Protein AF-0000000087188895 (afdb_homodimer)

Foldseek 3Di:
DPPPDDDDDDDDDDDPVVVVVLVVVCVVVVHDSVVVVVVVVVVVVVVVVVVVVVVVVVPPPPD/DPPPDDDDDDDDDDDPVVVVVLVVVCVVVVHDSVVVVVVVVVVVVVVVVVVVVVVVVVVPDVD

Structure (mmCIF, N/CA/C/O backbone):
data_AF-0000000087188895-model_v1
#
loop_
_entity.id
_entity.type
_entity.pdbx_description
1 polymer 'Ribbon-helix-helix protein, CopG family'
#
loop_
_atom_site.group_PDB
_atom_site.id
_atom_site.type_symbol
_atom_site.label_atom_id
_atom_site.label_alt_id
_atom_site.label_comp_id
_atom_site.label_asym_id
_atom_site.label_entity_id
_atom_site.label_seq_id
_atom_site.pdbx_PDB_ins_code
_atom_site.Cartn_x
_atom_site.Cartn_y
_atom_site.Cartn_z
_atom_site.occupancy
_atom_site.B_iso_or_equiv
_atom_site.auth_seq_id
_atom_site.auth_comp_id
_atom_site.auth_asym_id
_atom_site.auth_atom_id
_atom_site.pdbx_PDB_model_num
ATOM 1 N N . MET A 1 1 ? 2.986 -1.979 25.766 1 39.53 1 MET A N 1
ATOM 2 C CA . MET A 1 1 ? 4.086 -1.672 24.844 1 39.53 1 MET A CA 1
ATOM 3 C C . MET A 1 1 ? 3.639 -1.807 23.391 1 39.53 1 MET A C 1
ATOM 5 O O . MET A 1 1 ? 2.695 -2.543 23.094 1 39.53 1 MET A O 1
ATOM 9 N N . PRO A 1 2 ? 3.66 -0.899 22.453 1 48.5 2 PRO A N 1
ATOM 10 C CA . PRO A 1 2 ? 3.145 -1.105 21.109 1 48.5 2 PRO A CA 1
ATOM 11 C C . PRO A 1 2 ? 3.441 -2.504 20.562 1 48.5 2 PRO A C 1
ATOM 13 O O . PRO A 1 2 ? 4.383 -3.158 21.031 1 48.5 2 PRO A O 1
ATOM 16 N N . ALA A 1 3 ? 2.641 -3.352 20.219 1 51.59 3 ALA A N 1
ATOM 17 C CA . ALA A 1 3 ? 2.732 -4.762 19.844 1 51.59 3 ALA A CA 1
ATOM 18 C C . ALA A 1 3 ? 4.023 -5.047 19.078 1 51.59 3 ALA A C 1
ATOM 20 O O . ALA A 1 3 ? 4.496 -4.207 18.312 1 51.59 3 ALA A O 1
ATOM 21 N N . ASP A 1 4 ? 5.047 -5.723 19.766 1 63.59 4 ASP A N 1
ATOM 22 C CA . ASP A 1 4 ? 6.332 -6.316 19.422 1 63.59 4 ASP A CA 1
ATOM 23 C C . ASP A 1 4 ? 6.32 -6.863 17.984 1 63.59 4 ASP A C 1
ATOM 25 O O . ASP A 1 4 ? 6.758 -7.988 17.75 1 63.59 4 ASP A O 1
ATOM 29 N N . ARG A 1 5 ? 5.582 -6.172 17.188 1 79.44 5 ARG A N 1
ATOM 30 C CA . ARG A 1 5 ? 5.555 -6.781 15.859 1 79.44 5 ARG A CA 1
ATOM 31 C C . ARG A 1 5 ? 6.906 -6.633 15.164 1 79.44 5 ARG A C 1
ATOM 33 O O . ARG A 1 5 ? 7.516 -5.562 15.203 1 79.44 5 ARG A O 1
ATOM 40 N N . GLN A 1 6 ? 7.379 -7.707 14.703 1 94.56 6 GLN A N 1
ATOM 41 C CA . GLN A 1 6 ? 8.602 -7.738 13.898 1 94.56 6 GLN A CA 1
ATOM 42 C C . GLN A 1 6 ? 8.406 -7.027 12.57 1 94.56 6 GLN A C 1
ATOM 44 O O . GLN A 1 6 ? 7.473 -7.34 11.82 1 94.56 6 GLN A O 1
ATOM 49 N N . VAL A 1 7 ? 9.148 -5.914 12.461 1 97.06 7 VAL A N 1
ATOM 50 C CA . VAL A 1 7 ? 9.07 -5.164 11.211 1 97.06 7 VAL A CA 1
ATOM 51 C C . VAL A 1 7 ? 10.375 -5.32 10.438 1 97.06 7 VAL A C 1
ATOM 53 O O . VAL A 1 7 ? 11.43 -5.539 11.031 1 97.06 7 VAL A O 1
ATOM 56 N N . LYS A 1 8 ? 10.273 -5.305 9.117 1 97.56 8 LYS A N 1
ATOM 57 C CA . LYS A 1 8 ? 11.422 -5.383 8.219 1 97.56 8 LYS A CA 1
ATOM 58 C C . LYS A 1 8 ? 11.328 -4.332 7.117 1 97.56 8 LYS A C 1
ATOM 60 O O . LYS A 1 8 ? 10.234 -3.873 6.781 1 97.56 8 LYS A O 1
ATOM 65 N N . GLN A 1 9 ? 12.648 -4.023 6.695 1 97.88 9 GLN A N 1
ATOM 66 C CA . GLN A 1 9 ? 12.719 -3.107 5.559 1 97.88 9 GLN A CA 1
ATOM 67 C C . GLN A 1 9 ? 12.094 -3.73 4.312 1 97.88 9 GLN A C 1
ATOM 69 O O . GLN A 1 9 ? 12.312 -4.906 4.023 1 97.88 9 GLN A O 1
ATOM 74 N N . PHE A 1 10 ? 11.242 -3.014 3.486 1 98.31 10 PHE A N 1
ATOM 75 C CA . PHE A 1 10 ? 10.57 -3.41 2.256 1 98.31 10 PHE A CA 1
ATOM 76 C C . PHE A 1 10 ? 10.805 -2.381 1.156 1 98.31 10 PHE A C 1
ATOM 78 O O . PHE A 1 10 ? 10.438 -1.213 1.304 1 98.31 10 PHE A O 1
ATOM 85 N N . ASN A 1 11 ? 11.484 -2.832 0.063 1 98.19 11 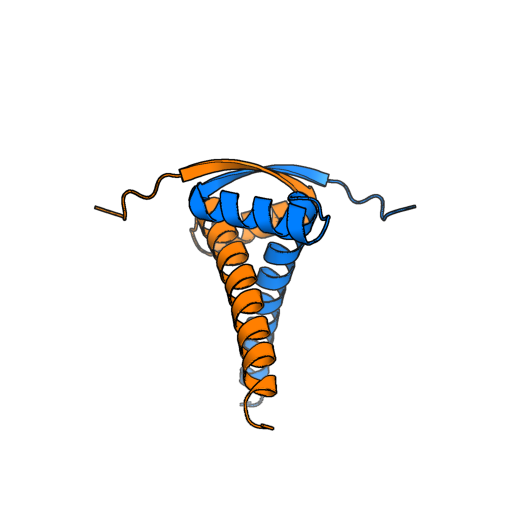ASN A N 1
ATOM 86 C CA . ASN A 1 11 ? 11.883 -1.96 -1.038 1 98.19 11 ASN A CA 1
ATOM 87 C C . ASN A 1 11 ? 11.109 -2.287 -2.316 1 98.19 11 ASN A C 1
ATOM 89 O O . ASN A 1 11 ? 11.039 -3.449 -2.721 1 98.19 11 ASN A O 1
ATOM 93 N N . VAL A 1 12 ? 10.445 -1.326 -2.791 1 97.94 12 VAL A N 1
ATOM 94 C CA . VAL A 1 12 ? 9.711 -1.491 -4.039 1 97.94 12 VAL A CA 1
ATOM 95 C C . VAL A 1 12 ? 9.945 -0.282 -4.941 1 97.94 12 VAL A C 1
ATOM 97 O O . VAL A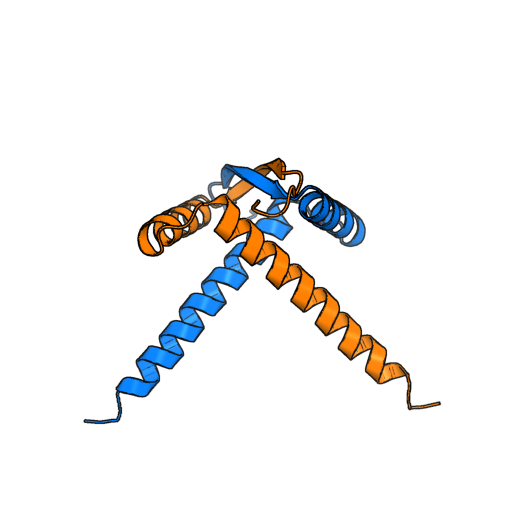 1 12 ? 10.453 0.745 -4.496 1 97.94 12 VAL A O 1
ATOM 100 N N . TYR A 1 13 ? 9.57 -0.468 -6.285 1 97.62 13 TYR A N 1
ATOM 101 C CA . TYR A 1 13 ? 9.648 0.629 -7.246 1 97.62 13 TYR A CA 1
ATOM 102 C C . TYR A 1 13 ? 8.258 1.165 -7.574 1 97.62 13 TYR A C 1
ATOM 104 O O . TYR A 1 13 ? 7.402 0.428 -8.078 1 97.62 13 TYR A O 1
ATOM 112 N N . LEU A 1 14 ? 8.047 2.512 -7.316 1 98.06 14 LEU A N 1
ATOM 113 C CA . LEU A 1 14 ? 6.734 3.117 -7.477 1 98.06 14 LEU A CA 1
ATOM 114 C C . LEU A 1 14 ? 6.812 4.367 -8.344 1 98.06 14 LEU A C 1
ATOM 116 O O . LEU A 1 14 ? 7.867 5.004 -8.43 1 98.06 14 LEU A O 1
ATOM 120 N N . PRO A 1 15 ? 5.738 4.734 -8.977 1 97.81 15 PRO A N 1
ATOM 121 C CA . PRO A 1 15 ? 5.703 6.031 -9.656 1 97.81 15 PRO A CA 1
ATOM 122 C C . PRO A 1 15 ? 6.02 7.195 -8.719 1 97.81 15 PRO A C 1
ATOM 124 O O . PRO A 1 15 ? 5.578 7.207 -7.57 1 97.81 15 PRO A O 1
ATOM 127 N N . THR A 1 16 ? 6.719 8.172 -9.336 1 97.75 16 THR A N 1
ATOM 128 C CA . THR A 1 16 ? 7.199 9.281 -8.516 1 97.75 16 THR A CA 1
ATOM 129 C C . THR A 1 16 ? 6.031 10.094 -7.965 1 97.75 16 THR A C 1
ATOM 131 O O . THR A 1 16 ? 6.098 10.602 -6.848 1 97.75 16 THR A O 1
ATOM 134 N N . ASP A 1 17 ? 5.035 10.258 -8.672 1 97.19 17 ASP A N 1
ATOM 135 C CA . ASP A 1 17 ? 3.881 11.039 -8.234 1 97.19 17 ASP A CA 1
ATOM 136 C C . ASP A 1 17 ? 3.17 10.352 -7.066 1 97.19 17 ASP A C 1
ATOM 138 O O . ASP A 1 17 ? 2.662 11.023 -6.164 1 97.19 17 ASP A O 1
ATOM 142 N N . LEU A 1 18 ? 3.139 9.047 -7.086 1 97.94 18 LEU A N 1
ATOM 143 C CA . LEU A 1 18 ? 2.508 8.305 -6.004 1 97.94 18 LEU A CA 1
ATOM 144 C C . LEU A 1 18 ? 3.312 8.43 -4.715 1 97.94 18 LEU A C 1
ATOM 146 O O . LEU A 1 18 ? 2.742 8.609 -3.639 1 97.94 18 LEU A O 1
ATOM 150 N N . ILE A 1 19 ? 4.637 8.312 -4.844 1 98.44 19 ILE A N 1
ATOM 151 C CA . ILE A 1 19 ? 5.512 8.492 -3.691 1 98.44 19 ILE A CA 1
ATOM 152 C C . ILE A 1 19 ? 5.305 9.883 -3.096 1 98.44 19 ILE A C 1
ATOM 154 O O . ILE A 1 19 ? 5.238 10.039 -1.873 1 98.44 19 ILE A O 1
ATOM 158 N N . ARG A 1 20 ? 5.121 10.859 -4.004 1 97.88 20 ARG A N 1
ATOM 159 C CA . ARG A 1 20 ? 4.902 12.234 -3.555 1 97.88 20 ARG A CA 1
ATOM 160 C C . ARG A 1 20 ? 3.588 12.359 -2.793 1 97.88 20 ARG A C 1
ATOM 162 O O . ARG A 1 20 ? 3.527 13.016 -1.753 1 97.88 20 ARG A O 1
ATOM 169 N N . GLU A 1 21 ? 2.607 11.758 -3.264 1 97.75 21 GLU A N 1
ATOM 170 C CA . GLU A 1 21 ? 1.299 11.781 -2.619 1 97.75 21 GLU A CA 1
ATOM 171 C C . GLU A 1 21 ? 1.355 11.148 -1.23 1 97.75 21 GLU A C 1
ATOM 173 O O . GLU A 1 21 ? 0.772 11.672 -0.28 1 97.75 21 GLU A O 1
ATOM 178 N N . VAL A 1 22 ? 2.045 10.062 -1.062 1 98.31 22 VAL A N 1
ATOM 179 C CA . VAL A 1 22 ? 2.191 9.375 0.218 1 98.31 22 VAL A CA 1
ATOM 180 C C . VAL A 1 22 ? 2.908 10.281 1.213 1 98.31 22 VAL A C 1
ATOM 182 O O . VAL A 1 22 ? 2.475 10.422 2.359 1 98.31 22 VAL A O 1
ATOM 185 N N . LYS A 1 23 ? 3.926 10.961 0.711 1 98.31 23 LYS A N 1
ATOM 186 C CA . LYS A 1 23 ? 4.699 11.852 1.571 1 98.31 23 LYS A CA 1
ATOM 187 C C . LYS A 1 23 ? 3.859 13.047 2.02 1 98.31 23 LYS A C 1
ATOM 189 O O . LYS A 1 23 ? 3.895 13.43 3.189 1 98.31 23 LYS A O 1
ATOM 194 N N . HIS A 1 24 ? 3.105 13.57 1.06 1 97.75 24 HIS A N 1
ATOM 195 C CA . HIS A 1 24 ? 2.246 14.703 1.388 1 97.75 24 HIS A CA 1
ATOM 196 C C . HIS A 1 24 ? 1.199 14.312 2.428 1 97.75 24 HIS A C 1
ATOM 198 O O . HIS A 1 24 ? 0.989 15.039 3.402 1 97.75 24 HIS A O 1
ATOM 204 N N . HIS A 1 25 ? 0.586 13.234 2.23 1 96.75 25 HIS A N 1
ATOM 205 C CA . HIS A 1 25 ? -0.443 12.758 3.145 1 96.75 25 HIS A CA 1
ATOM 206 C C . HIS A 1 25 ? 0.137 12.469 4.527 1 96.75 25 HIS A C 1
ATOM 208 O O . HIS A 1 25 ? -0.524 12.695 5.543 1 96.75 25 HIS A O 1
ATOM 214 N N . ALA A 1 26 ? 1.405 11.898 4.566 1 97.62 26 ALA A N 1
ATOM 215 C CA . ALA A 1 26 ? 2.092 11.633 5.828 1 97.62 26 ALA A CA 1
ATOM 216 C C . ALA A 1 26 ? 2.275 12.914 6.637 1 97.62 26 ALA A C 1
ATOM 218 O O . ALA A 1 26 ? 2.053 12.93 7.848 1 97.62 26 ALA A O 1
ATOM 219 N N . VAL A 1 27 ? 2.58 13.969 5.938 1 96.81 27 VAL A N 1
ATOM 220 C CA . VAL A 1 27 ? 2.801 15.273 6.555 1 96.81 27 VAL A CA 1
ATOM 221 C C . VAL A 1 27 ? 1.47 15.852 7.027 1 96.81 27 VAL A C 1
ATOM 223 O O . VAL A 1 27 ? 1.343 16.266 8.18 1 96.81 27 VAL A O 1
ATOM 226 N N . ASP A 1 28 ? 0.465 15.789 6.152 1 96.19 28 ASP A N 1
ATOM 227 C CA . ASP A 1 28 ? -0.845 16.359 6.449 1 96.19 28 ASP A CA 1
ATOM 228 C C . ASP A 1 28 ? -1.479 15.68 7.66 1 96.19 28 ASP A C 1
ATOM 230 O O . ASP A 1 28 ? -2.215 16.312 8.422 1 96.19 28 ASP A O 1
ATOM 234 N N . THR A 1 29 ? -1.225 14.383 7.867 1 96.19 29 THR A N 1
ATOM 235 C CA . THR A 1 29 ? -1.899 13.594 8.891 1 96.19 29 THR A CA 1
ATOM 236 C C . THR A 1 29 ? -0.959 13.312 10.062 1 96.19 29 THR A C 1
ATOM 238 O O . THR A 1 29 ? -1.349 12.664 11.039 1 96.19 29 THR A O 1
ATOM 241 N N . GLU A 1 30 ? 0.284 13.703 9.984 1 96.62 30 GLU A N 1
ATOM 242 C CA . GLU A 1 30 ? 1.309 13.461 10.992 1 96.62 30 GLU A CA 1
ATOM 243 C C . GLU A 1 30 ? 1.515 11.969 11.227 1 96.62 30 GLU A C 1
ATOM 245 O O . GLU A 1 30 ? 1.54 11.508 12.367 1 96.62 30 GLU A O 1
ATOM 250 N N . ARG A 1 31 ? 1.498 11.266 10.141 1 95.88 31 ARG A N 1
ATOM 251 C CA . ARG A 1 31 ? 1.742 9.828 10.156 1 95.88 31 ARG A CA 1
ATOM 252 C C . ARG A 1 31 ? 3.061 9.484 9.469 1 95.88 31 ARG A C 1
ATOM 254 O O . ARG A 1 31 ? 3.586 10.281 8.695 1 95.88 31 ARG A O 1
ATOM 261 N N . SER A 1 32 ? 3.535 8.281 9.805 1 96.5 32 SER A N 1
ATOM 262 C CA . SER A 1 32 ? 4.742 7.805 9.133 1 96.5 32 SER A CA 1
ATOM 263 C C . SER A 1 32 ? 4.41 7.145 7.801 1 96.5 32 SER A C 1
ATOM 265 O O . SER A 1 32 ? 3.307 6.633 7.613 1 96.5 32 SER A O 1
ATOM 267 N N . LEU A 1 33 ? 5.336 7.234 6.824 1 97.81 33 LEU A N 1
ATOM 268 C CA . LEU A 1 33 ? 5.199 6.578 5.531 1 97.81 33 LEU A CA 1
ATOM 269 C C . LEU A 1 33 ? 4.852 5.102 5.707 1 97.81 33 LEU A C 1
ATOM 271 O O . LEU A 1 33 ? 3.955 4.586 5.035 1 97.81 33 LEU A O 1
ATOM 275 N N . SER A 1 34 ? 5.469 4.422 6.707 1 97.75 34 SER A N 1
ATOM 276 C CA . SER A 1 34 ? 5.262 3 6.973 1 97.75 34 SER A CA 1
ATOM 277 C C . SER A 1 34 ? 3.83 2.721 7.41 1 97.75 34 SER A C 1
ATOM 279 O O . SER A 1 34 ? 3.227 1.73 6.992 1 97.75 34 SER A O 1
ATOM 281 N N . SER A 1 35 ? 3.355 3.572 8.25 1 97.31 35 SER A N 1
ATOM 282 C CA . SER A 1 35 ? 1.995 3.381 8.75 1 97.31 35 SER A CA 1
ATOM 283 C C . SER A 1 35 ? 0.975 3.506 7.621 1 97.31 35 SER A C 1
ATOM 285 O O . SER A 1 35 ? -0.009 2.764 7.582 1 97.31 35 SER A O 1
ATOM 287 N N . ILE A 1 36 ? 1.175 4.43 6.672 1 97.94 36 ILE A N 1
ATOM 288 C CA . ILE A 1 36 ? 0.271 4.645 5.547 1 97.94 36 ILE A CA 1
ATOM 289 C C . ILE A 1 36 ? 0.314 3.439 4.613 1 97.94 36 ILE A C 1
ATOM 291 O O . ILE A 1 36 ? -0.729 2.898 4.238 1 97.94 36 ILE A O 1
ATOM 295 N N . VAL A 1 37 ? 1.49 2.959 4.289 1 98.56 37 VAL A N 1
ATOM 296 C CA . VAL A 1 37 ? 1.659 1.823 3.389 1 98.56 37 VAL A CA 1
ATOM 297 C C . VAL A 1 37 ? 1.077 0.566 4.031 1 98.56 37 VAL A C 1
ATOM 299 O O . VAL A 1 37 ? 0.382 -0.211 3.369 1 98.56 37 VAL A O 1
ATOM 302 N N . GLU A 1 38 ? 1.35 0.443 5.32 1 98.5 38 GLU A N 1
ATOM 303 C CA . GLU A 1 38 ? 0.793 -0.699 6.039 1 98.5 38 GLU A CA 1
ATOM 304 C C . GLU A 1 38 ? -0.731 -0.704 5.969 1 98.5 38 GLU A C 1
ATOM 306 O O . GLU A 1 38 ? -1.343 -1.742 5.707 1 98.5 38 GLU A O 1
ATOM 311 N N . THR A 1 39 ? -1.297 0.424 6.176 1 97.88 39 THR A N 1
ATOM 312 C CA . THR A 1 39 ? -2.75 0.55 6.137 1 97.88 39 THR A CA 1
ATOM 313 C C . THR A 1 39 ? -3.285 0.235 4.742 1 97.88 39 THR A C 1
ATOM 315 O O . THR A 1 39 ? -4.242 -0.527 4.598 1 97.88 39 THR A O 1
ATOM 318 N N . ALA A 1 40 ? -2.656 0.801 3.746 1 98.56 40 ALA A N 1
ATOM 319 C CA . ALA A 1 40 ? -3.088 0.584 2.367 1 98.56 40 ALA A CA 1
ATOM 320 C C . ALA A 1 40 ? -3.037 -0.897 2.004 1 98.56 40 ALA A C 1
ATOM 322 O O . ALA A 1 40 ? -3.988 -1.436 1.435 1 98.56 40 ALA A O 1
ATOM 323 N N . LEU A 1 41 ? -1.929 -1.596 2.354 1 98.69 41 LEU A N 1
ATOM 324 C CA . LEU A 1 41 ? -1.757 -3.004 2.016 1 98.69 41 LEU A CA 1
ATOM 325 C C . LEU A 1 41 ? -2.723 -3.875 2.812 1 98.69 41 LEU A C 1
ATOM 327 O O . LEU A 1 41 ? -3.299 -4.824 2.273 1 98.69 41 LEU A O 1
ATOM 331 N N . THR A 1 42 ? -2.955 -3.58 4.07 1 98.19 42 THR A N 1
ATOM 332 C CA . THR A 1 42 ? -3.885 -4.328 4.91 1 98.19 42 THR A CA 1
ATOM 333 C C . THR A 1 42 ? -5.309 -4.223 4.367 1 98.19 42 THR A C 1
ATOM 335 O O . THR A 1 42 ? -6.02 -5.227 4.277 1 98.19 42 THR A O 1
ATOM 338 N N . GLU A 1 43 ? -5.684 -3.041 3.988 1 97.44 43 GLU A N 1
ATOM 339 C CA . GLU A 1 43 ? -7.016 -2.844 3.426 1 97.44 43 GLU A CA 1
ATOM 340 C C . GLU A 1 43 ? -7.16 -3.559 2.084 1 97.44 43 GLU A C 1
ATOM 342 O O . GLU A 1 43 ? -8.211 -4.121 1.786 1 97.44 43 GLU A O 1
ATOM 347 N N . TYR A 1 44 ? -6.121 -3.471 1.3 1 97.5 44 TYR A N 1
ATOM 348 C CA . TYR A 1 44 ? -6.094 -4.176 0.022 1 97.5 44 TYR A CA 1
ATOM 349 C C . TYR A 1 44 ? -6.348 -5.664 0.215 1 97.5 44 TYR A C 1
ATOM 351 O O . TYR A 1 44 ? -7.223 -6.238 -0.436 1 97.5 44 TYR A O 1
ATOM 359 N N . PHE A 1 45 ? -5.621 -6.309 1.149 1 97 45 PHE A N 1
ATOM 360 C CA . PHE A 1 45 ? -5.758 -7.742 1.366 1 97 45 PHE A CA 1
ATOM 361 C C . PHE A 1 45 ? -7.098 -8.07 2.021 1 97 45 PHE A C 1
ATOM 363 O O . PHE A 1 45 ? -7.688 -9.117 1.754 1 97 45 PHE A O 1
ATOM 370 N N . ARG A 1 46 ? -7.641 -7.203 2.852 1 95.81 46 ARG A N 1
ATOM 371 C CA . ARG A 1 46 ? -8.961 -7.402 3.439 1 95.81 46 ARG A CA 1
ATOM 372 C C . ARG A 1 46 ? -10.039 -7.445 2.363 1 95.81 46 ARG A C 1
ATOM 374 O O . ARG A 1 46 ? -10.953 -8.266 2.428 1 95.81 46 ARG A O 1
ATOM 381 N N . ARG A 1 47 ? -9.875 -6.633 1.441 1 94.56 47 ARG A N 1
ATOM 382 C CA . ARG A 1 47 ? -10.844 -6.594 0.352 1 94.56 47 ARG A CA 1
ATOM 383 C C . ARG A 1 47 ? -10.773 -7.863 -0.492 1 94.56 47 ARG A C 1
ATOM 385 O O . ARG A 1 47 ? -11.797 -8.367 -0.952 1 94.56 47 ARG A O 1
ATOM 392 N N . LEU A 1 48 ? -9.547 -8.359 -0.682 1 92.94 48 LEU A N 1
ATOM 393 C CA . LEU A 1 48 ? -9.367 -9.594 -1.441 1 92.94 48 LEU A CA 1
ATOM 394 C C . LEU A 1 48 ? -10.016 -10.766 -0.72 1 92.94 48 LEU A C 1
ATOM 396 O O . LEU A 1 48 ? -10.633 -11.625 -1.353 1 92.94 48 LEU A O 1
ATOM 400 N N . THR A 1 49 ? -9.867 -10.742 0.667 1 92.25 49 THR A N 1
ATOM 401 C CA . THR A 1 49 ? -10.398 -11.828 1.482 1 92.25 49 THR A CA 1
ATOM 402 C C . THR A 1 49 ? -11.922 -11.773 1.532 1 92.25 49 THR A C 1
ATOM 404 O O . THR A 1 49 ? -12.586 -12.812 1.528 1 92.25 49 THR A O 1
ATOM 407 N N . ASP A 1 50 ? -12.453 -10.562 1.582 1 89.94 50 ASP A N 1
ATOM 408 C CA . ASP A 1 50 ? -13.898 -10.367 1.603 1 89.94 50 ASP A CA 1
ATOM 409 C C . ASP A 1 50 ? -14.523 -10.758 0.265 1 89.94 50 ASP A C 1
ATOM 411 O O . ASP A 1 50 ? -15.609 -11.344 0.226 1 89.94 50 ASP A O 1
ATOM 415 N N . ALA A 1 51 ? -13.82 -10.383 -0.741 1 85.5 51 ALA A N 1
ATOM 416 C CA . ALA A 1 51 ? -14.305 -10.703 -2.08 1 85.5 51 ALA A CA 1
ATOM 417 C C . ALA A 1 51 ? -14.328 -12.219 -2.303 1 85.5 51 ALA A C 1
ATOM 419 O O . ALA A 1 51 ? -15.211 -12.734 -2.98 1 85.5 51 ALA A O 1
ATOM 420 N N . ASN A 1 52 ? -13.367 -12.781 -1.659 1 79.25 52 ASN A N 1
ATOM 421 C CA . ASN A 1 52 ? -13.289 -14.227 -1.792 1 79.25 52 ASN A CA 1
ATOM 422 C C . ASN A 1 52 ? -14.344 -14.93 -0.936 1 79.25 52 ASN A C 1
ATOM 424 O O . ASN A 1 52 ? -14.82 -16 -1.288 1 79.25 52 ASN A O 1
ATOM 428 N N . ALA A 1 53 ? -14.578 -14.312 0.176 1 79.62 53 ALA A N 1
ATOM 429 C CA . ALA A 1 53 ? -15.586 -14.859 1.074 1 79.62 53 ALA A CA 1
ATOM 430 C C . ALA A 1 53 ? -16.969 -14.789 0.443 1 79.62 53 ALA A C 1
ATOM 432 O O . ALA A 1 53 ? -17.781 -15.703 0.615 1 79.62 53 ALA A O 1
ATOM 433 N N . ASP A 1 54 ? -17.172 -13.664 -0.2 1 72.56 54 ASP A N 1
ATOM 434 C CA . ASP A 1 54 ? -18.469 -13.5 -0.864 1 72.56 54 ASP A CA 1
ATOM 435 C C . ASP A 1 54 ? -18.609 -14.477 -2.031 1 72.56 54 ASP A C 1
ATOM 437 O O . ASP A 1 54 ? -19.703 -14.969 -2.299 1 72.56 54 ASP A O 1
ATOM 441 N N . ALA A 1 55 ? -17.516 -14.641 -2.541 1 69.75 55 ALA A N 1
ATOM 442 C CA . ALA A 1 55 ? -17.531 -15.555 -3.678 1 69.75 55 ALA A CA 1
ATOM 443 C C . ALA A 1 55 ? -17.75 -17 -3.221 1 69.75 55 ALA A C 1
ATOM 445 O O . ALA A 1 55 ? -18.375 -17.781 -3.936 1 69.75 55 ALA A O 1
ATOM 446 N N . ASP A 1 56 ? -17.094 -17.266 -2.131 1 62.88 56 ASP A N 1
ATOM 447 C CA . ASP A 1 56 ? -17.234 -18.609 -1.605 1 62.88 56 ASP A CA 1
ATOM 448 C C . ASP A 1 56 ? -18.641 -18.828 -1.031 1 62.88 56 ASP A C 1
ATOM 450 O O . ASP A 1 56 ? -19.156 -19.953 -1.051 1 62.88 56 ASP A O 1
ATOM 454 N N . ALA A 1 57 ? -19.203 -17.828 -0.386 1 64.31 57 ALA A N 1
ATOM 455 C CA . ALA A 1 57 ? -20.531 -17.938 0.225 1 64.31 57 ALA A CA 1
ATOM 456 C C . ALA A 1 57 ? -21.609 -18.203 -0.83 1 64.31 57 ALA A C 1
ATOM 458 O O . ALA A 1 57 ? -22.688 -18.703 -0.518 1 64.31 57 ALA A O 1
ATOM 459 N N . GLY A 1 58 ? -21.391 -17.672 -1.904 1 57.31 58 GLY A N 1
ATOM 460 C CA . GLY A 1 58 ? -22.422 -17.844 -2.92 1 57.31 58 GLY A CA 1
ATOM 461 C C . GLY A 1 58 ? -22.531 -19.266 -3.42 1 57.31 58 GLY A C 1
ATOM 462 O O . GLY A 1 58 ? -23.438 -19.594 -4.184 1 57.31 58 GLY A O 1
ATOM 463 N N . GLU A 1 59 ? -21.438 -19.953 -3.467 1 54.69 59 GLU A N 1
ATOM 464 C CA . GLU A 1 59 ? -21.531 -21.281 -4.066 1 54.69 59 GLU A CA 1
ATOM 465 C C . GLU A 1 59 ? -22.219 -22.266 -3.121 1 54.69 59 GLU A C 1
ATOM 467 O O . GLU A 1 59 ? -22.406 -23.422 -3.467 1 54.69 59 GLU A O 1
ATOM 472 N N . GLY A 1 60 ? -22.312 -22 -1.955 1 53.19 60 GLY A N 1
ATOM 473 C CA . GLY A 1 60 ? -22.812 -23.031 -1.077 1 53.19 60 GLY A CA 1
ATOM 474 C C . GLY A 1 60 ? -24.234 -23.469 -1.41 1 53.19 60 GLY A C 1
ATOM 475 O O . GLY A 1 60 ? -24.703 -24.5 -0.934 1 53.19 60 GLY A O 1
ATOM 476 N N . ASP A 1 61 ? -25.031 -22.5 -1.514 1 53.22 61 ASP A N 1
ATOM 477 C CA . ASP A 1 61 ? -26.406 -22.969 -1.311 1 53.22 61 ASP A CA 1
ATOM 478 C C . ASP A 1 61 ? -26.891 -23.766 -2.518 1 53.22 61 ASP A C 1
ATOM 480 O O . ASP A 1 61 ? -28.047 -24.203 -2.551 1 53.22 61 ASP A O 1
ATOM 484 N N . ALA A 1 62 ? -26.141 -23.891 -3.635 1 55.75 62 ALA A N 1
ATOM 485 C CA . ALA A 1 62 ? -26.906 -24.516 -4.707 1 55.75 62 ALA A CA 1
ATOM 486 C C . ALA A 1 62 ? -26.906 -26.031 -4.547 1 55.75 62 ALA A C 1
ATOM 488 O O . ALA A 1 62 ? -27.406 -26.75 -5.422 1 55.75 62 ALA A O 1
ATOM 489 N N . ARG A 1 63 ? -26.453 -26.734 -3.447 1 34.06 63 ARG A N 1
ATOM 490 C CA . ARG A 1 63 ? -26.828 -28.156 -3.41 1 34.06 63 ARG A CA 1
ATOM 491 C C . ARG A 1 63 ? -28.297 -28.312 -3.01 1 34.06 63 ARG A C 1
ATOM 493 O O . ARG A 1 63 ? -28.812 -27.531 -2.205 1 34.06 63 ARG A O 1
ATOM 500 N N . MET B 1 1 ? 4.508 2.148 -26.078 1 38.84 1 MET B N 1
ATOM 501 C CA . MET B 1 1 ? 5.512 1.771 -25.094 1 38.84 1 MET B CA 1
ATOM 502 C C . MET B 1 1 ? 4.949 1.873 -23.672 1 38.84 1 MET B C 1
ATOM 504 O O . MET B 1 1 ? 4.004 2.625 -23.422 1 38.84 1 MET B O 1
ATOM 508 N N . PRO B 1 2 ? 4.867 0.954 -22.766 1 48.47 2 PRO B N 1
ATOM 509 C CA . PRO B 1 2 ? 4.227 1.116 -21.453 1 48.47 2 PRO B CA 1
ATOM 510 C C . PRO B 1 2 ? 4.473 2.494 -20.844 1 48.47 2 PRO B C 1
ATOM 512 O O . PRO B 1 2 ? 5.445 3.164 -21.203 1 48.47 2 PRO B O 1
ATOM 515 N N . ALA B 1 3 ? 3.629 3.311 -20.469 1 50.88 3 ALA B N 1
ATOM 516 C CA . ALA B 1 3 ? 3.652 4.711 -20.062 1 50.88 3 ALA B CA 1
ATOM 517 C C . ALA B 1 3 ? 4.898 5.023 -19.234 1 50.88 3 ALA B C 1
ATOM 519 O O . ALA B 1 3 ? 5.348 4.191 -18.453 1 50.88 3 ALA B O 1
ATOM 520 N N . ASP B 1 4 ? 5.914 5.738 -19.844 1 63.59 4 ASP B N 1
ATOM 521 C CA . ASP B 1 4 ? 7.16 6.375 -19.438 1 63.59 4 ASP B CA 1
ATOM 522 C C . ASP B 1 4 ? 7.066 6.891 -18 1 63.59 4 ASP B C 1
ATOM 524 O O . ASP B 1 4 ? 7.652 7.922 -17.656 1 63.59 4 ASP B O 1
ATOM 528 N N . ARG B 1 5 ? 6.305 6.152 -17.25 1 79.5 5 ARG B N 1
ATOM 529 C CA . ARG B 1 5 ? 6.211 6.734 -15.922 1 79.5 5 ARG B CA 1
ATOM 530 C C . ARG B 1 5 ? 7.531 6.594 -15.172 1 79.5 5 ARG B C 1
ATOM 532 O O . ARG B 1 5 ? 8.156 5.531 -15.188 1 79.5 5 ARG B O 1
ATOM 539 N N . GLN B 1 6 ? 7.969 7.68 -14.68 1 94.69 6 GLN B N 1
ATOM 540 C CA . GLN B 1 6 ? 9.156 7.719 -13.828 1 94.69 6 GLN B CA 1
ATOM 541 C C . GLN B 1 6 ? 8.914 6.988 -12.516 1 94.69 6 GLN B C 1
ATOM 543 O O . GLN B 1 6 ? 7.949 7.285 -11.797 1 94.69 6 GLN B O 1
ATOM 548 N N . VAL B 1 7 ? 9.672 5.883 -12.391 1 97.12 7 VAL B N 1
ATOM 549 C CA . VAL B 1 7 ? 9.547 5.121 -11.148 1 97.12 7 VAL B CA 1
ATOM 550 C C . VAL B 1 7 ? 10.805 5.301 -10.305 1 97.12 7 VAL B C 1
ATOM 552 O O . VAL B 1 7 ? 11.891 5.543 -10.836 1 97.12 7 VAL B O 1
ATOM 555 N N . LYS B 1 8 ? 10.641 5.281 -9 1 97.56 8 LYS B N 1
ATOM 556 C CA . LYS B 1 8 ? 11.742 5.383 -8.039 1 97.56 8 LYS B CA 1
ATOM 557 C C . LYS B 1 8 ? 11.609 4.332 -6.941 1 97.56 8 LYS B C 1
ATOM 559 O O . LYS B 1 8 ? 10.508 3.854 -6.66 1 97.56 8 LYS B O 1
ATOM 564 N N . GLN B 1 9 ? 12.898 4.035 -6.445 1 97.88 9 GLN B N 1
ATOM 565 C CA . GLN B 1 9 ? 12.93 3.121 -5.309 1 97.88 9 GLN B CA 1
ATOM 566 C C . GLN B 1 9 ? 12.227 3.729 -4.098 1 97.88 9 GLN B C 1
ATOM 568 O O . GLN B 1 9 ? 12.406 4.91 -3.797 1 97.88 9 GLN B O 1
ATOM 573 N N . PHE B 1 10 ? 11.344 3.012 -3.324 1 98.31 10 PHE B N 1
ATOM 574 C CA . PHE B 1 10 ? 10.602 3.395 -2.129 1 98.31 10 PHE B CA 1
ATOM 575 C C . PHE B 1 10 ? 10.805 2.373 -1.017 1 98.31 10 PHE B C 1
ATOM 577 O O . PHE B 1 10 ? 10.469 1.196 -1.178 1 98.31 10 PHE B O 1
ATOM 584 N N . ASN B 1 11 ? 11.406 2.844 0.117 1 98.19 11 ASN B N 1
ATOM 585 C CA . ASN B 1 11 ? 11.766 1.983 1.237 1 98.19 11 ASN B CA 1
ATOM 586 C C . ASN B 1 11 ? 10.93 2.287 2.473 1 98.19 11 ASN B C 1
ATOM 588 O O . ASN B 1 11 ? 10.797 3.445 2.873 1 98.19 11 ASN B O 1
ATOM 592 N N . VAL B 1 12 ? 10.273 1.309 2.91 1 97.94 12 VAL B N 1
ATOM 593 C CA . VAL B 1 12 ? 9.469 1.452 4.121 1 97.94 12 VAL B CA 1
ATOM 594 C C . VAL B 1 12 ? 9.68 0.245 5.031 1 97.94 12 VAL B C 1
ATOM 596 O O . VAL B 1 12 ? 10.234 -0.771 4.605 1 97.94 12 VAL B O 1
ATOM 599 N N . TYR B 1 13 ? 9.234 0.425 6.348 1 97.62 13 TYR B N 1
ATOM 600 C CA . TYR B 1 13 ? 9.281 -0.674 7.305 1 97.62 13 TYR B CA 1
ATOM 601 C C . TYR B 1 13 ? 7.895 -1.239 7.562 1 97.62 13 TYR B C 1
ATOM 603 O O . TYR B 1 13 ? 7 -0.523 8.023 1 97.62 13 TYR B O 1
ATOM 611 N N . LEU B 1 14 ? 7.723 -2.586 7.309 1 98.06 14 LEU B N 1
ATOM 612 C CA . LEU B 1 14 ? 6.414 -3.223 7.402 1 98.06 14 LEU B CA 1
ATOM 613 C C . LEU B 1 14 ? 6.48 -4.473 8.273 1 98.06 14 LEU B C 1
ATOM 615 O O . LEU B 1 14 ? 7.543 -5.082 8.414 1 98.06 14 LEU B O 1
ATOM 619 N N . PRO B 1 15 ? 5.375 -4.859 8.844 1 97.81 15 PRO B N 1
ATOM 620 C CA . PRO B 1 15 ? 5.336 -6.156 9.523 1 97.81 15 PRO B CA 1
ATOM 621 C C . PRO B 1 15 ? 5.73 -7.312 8.602 1 97.81 15 PRO B C 1
ATOM 623 O O . PRO B 1 15 ? 5.348 -7.336 7.43 1 97.81 15 PRO B O 1
ATOM 626 N N . THR B 1 16 ? 6.426 -8.273 9.242 1 97.69 16 THR B N 1
ATOM 627 C CA . THR B 1 16 ? 6.977 -9.367 8.453 1 97.69 16 THR B CA 1
ATOM 628 C C . THR B 1 16 ? 5.859 -10.203 7.84 1 97.69 16 THR B C 1
ATOM 630 O O . THR B 1 16 ? 5.996 -10.719 6.727 1 97.69 16 THR B O 1
ATOM 633 N N . ASP B 1 17 ? 4.82 -10.391 8.5 1 97.19 17 ASP B N 1
ATOM 634 C CA . ASP B 1 17 ? 3.711 -11.195 7.996 1 97.19 17 ASP B CA 1
ATOM 635 C C . ASP B 1 17 ? 3.047 -10.523 6.793 1 97.19 17 ASP B C 1
ATOM 637 O O . ASP B 1 17 ? 2.6 -11.203 5.871 1 97.19 17 ASP B O 1
ATOM 641 N N . LEU B 1 18 ? 2.99 -9.227 6.812 1 97.88 18 LEU B N 1
ATOM 642 C CA . LEU B 1 18 ? 2.402 -8.492 5.695 1 97.88 18 LEU B CA 1
ATOM 643 C C . LEU B 1 18 ? 3.275 -8.602 4.453 1 97.88 18 LEU B C 1
ATOM 645 O O . LEU B 1 18 ? 2.768 -8.797 3.346 1 97.88 18 LEU B O 1
ATOM 649 N N . ILE B 1 19 ? 4.582 -8.461 4.641 1 98.38 19 ILE B N 1
ATOM 650 C CA . ILE B 1 19 ? 5.523 -8.617 3.537 1 98.38 19 ILE B CA 1
ATOM 651 C C . ILE B 1 19 ? 5.383 -10.016 2.934 1 98.38 19 ILE B C 1
ATOM 653 O O . ILE B 1 19 ? 5.383 -10.172 1.71 1 98.38 19 ILE B O 1
ATOM 657 N N . ARG B 1 20 ? 5.172 -11.008 3.832 1 97.88 20 ARG B N 1
ATOM 658 C CA . ARG B 1 20 ? 5.012 -12.383 3.373 1 97.88 20 ARG B CA 1
ATOM 659 C C . ARG B 1 20 ? 3.74 -12.539 2.545 1 97.88 20 ARG B C 1
ATOM 661 O O . ARG B 1 20 ? 3.75 -13.203 1.504 1 97.88 20 ARG B O 1
ATOM 668 N N . GLU B 1 21 ? 2.732 -11.953 2.967 1 97.75 21 GLU B N 1
ATOM 669 C CA . GLU B 1 21 ? 1.461 -12.008 2.252 1 97.75 21 GLU B CA 1
ATOM 670 C C . GLU B 1 21 ? 1.577 -11.375 0.869 1 97.75 21 GLU B C 1
ATOM 672 O O . GLU B 1 21 ? 1.057 -11.914 -0.111 1 97.75 21 GLU B O 1
ATOM 677 N N . VAL B 1 22 ? 2.248 -10.273 0.732 1 98.31 22 VAL B N 1
ATOM 678 C CA . VAL B 1 22 ? 2.451 -9.586 -0.538 1 98.31 22 VAL B CA 1
ATOM 679 C C . VAL B 1 22 ? 3.238 -10.477 -1.492 1 98.31 22 VAL B C 1
ATOM 681 O O . VAL B 1 22 ? 2.869 -10.633 -2.66 1 98.31 22 VAL B O 1
ATOM 684 N N . LYS B 1 23 ? 4.246 -11.133 -0.933 1 98.25 23 LYS B N 1
ATOM 685 C CA . LYS B 1 23 ? 5.086 -12.008 -1.75 1 98.25 23 LYS B CA 1
ATOM 686 C C . LYS B 1 23 ? 4.301 -13.227 -2.238 1 98.25 23 LYS B C 1
ATOM 688 O O . LYS B 1 23 ? 4.406 -13.609 -3.404 1 98.25 23 LYS B O 1
ATOM 693 N N . HIS B 1 24 ? 3.51 -13.766 -1.321 1 97.75 24 HIS B N 1
ATOM 694 C CA . HIS B 1 24 ? 2.693 -14.914 -1.692 1 97.75 24 HIS B CA 1
ATOM 695 C C . HIS B 1 24 ? 1.695 -14.555 -2.787 1 97.75 24 HIS B C 1
ATOM 697 O O . HIS B 1 24 ? 1.554 -15.281 -3.771 1 97.75 24 HIS B O 1
ATOM 703 N N . HIS B 1 25 ? 1.049 -13.477 -2.623 1 96.69 25 HIS B N 1
ATOM 704 C CA . HIS B 1 25 ? 0.06 -13.023 -3.592 1 96.69 25 HIS B CA 1
ATOM 705 C C . HIS B 1 25 ? 0.707 -12.719 -4.941 1 96.69 25 HIS B C 1
ATOM 707 O O . HIS B 1 25 ? 0.107 -12.969 -5.988 1 96.69 25 HIS B O 1
ATOM 713 N N . ALA B 1 26 ? 1.959 -12.133 -4.914 1 97.62 26 ALA B N 1
ATOM 714 C CA . ALA B 1 26 ? 2.705 -11.852 -6.137 1 97.62 26 ALA B CA 1
ATOM 715 C C . ALA B 1 26 ? 2.961 -13.125 -6.934 1 97.62 26 ALA B C 1
ATOM 717 O O . ALA B 1 26 ? 2.805 -13.148 -8.156 1 97.62 26 ALA B O 1
ATOM 718 N N . VAL B 1 27 ? 3.252 -14.18 -6.23 1 96.75 27 VAL B N 1
ATOM 719 C CA . VAL B 1 27 ? 3.537 -15.477 -6.836 1 96.75 27 VAL B CA 1
ATOM 720 C C . VAL B 1 27 ? 2.248 -16.078 -7.379 1 96.75 27 VAL B C 1
ATOM 722 O O . VAL B 1 27 ? 2.193 -16.5 -8.539 1 96.75 27 VAL B O 1
ATOM 725 N N . ASP B 1 28 ? 1.211 -16.016 -6.551 1 96 28 ASP B N 1
ATOM 726 C CA . ASP B 1 28 ? -0.066 -16.625 -6.918 1 96 28 ASP B CA 1
ATOM 727 C C . ASP B 1 28 ? -0.654 -15.953 -8.156 1 96 28 ASP B C 1
ATOM 729 O O . ASP B 1 28 ? -1.336 -16.609 -8.953 1 96 28 ASP B O 1
ATOM 733 N N . THR B 1 29 ? -0.424 -14.656 -8.352 1 96.06 29 THR B N 1
ATOM 734 C CA . THR B 1 29 ? -1.062 -13.883 -9.414 1 96.06 29 THR B CA 1
ATOM 735 C C . THR B 1 29 ? -0.068 -13.57 -10.523 1 96.06 29 THR B C 1
ATOM 737 O O . THR B 1 29 ? -0.419 -12.93 -11.516 1 96.06 29 THR B O 1
ATOM 740 N N . GLU B 1 30 ? 1.176 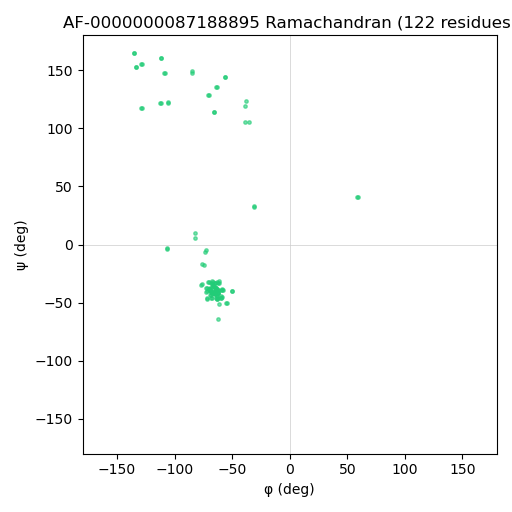-13.945 -10.391 1 96.56 30 GLU B N 1
ATOM 741 C CA . GLU B 1 30 ? 2.246 -13.672 -11.344 1 96.56 30 GLU B CA 1
ATOM 742 C C . GLU B 1 30 ? 2.424 -12.172 -11.562 1 96.56 30 GLU B C 1
ATOM 744 O O . GLU B 1 30 ? 2.5 -11.711 -12.695 1 96.56 30 GLU B O 1
ATOM 749 N N . ARG B 1 31 ? 2.338 -11.469 -10.477 1 95.75 31 ARG B N 1
ATOM 750 C CA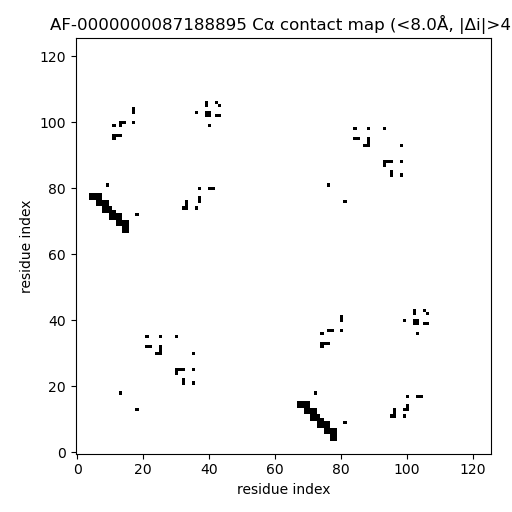 . ARG B 1 31 ? 2.539 -10.023 -10.477 1 95.75 31 ARG B CA 1
ATOM 751 C C . ARG B 1 31 ? 3.816 -9.656 -9.727 1 95.75 31 ARG B C 1
ATOM 753 O O . ARG B 1 31 ? 4.32 -10.438 -8.922 1 95.75 31 ARG B O 1
ATOM 760 N N . SER B 1 32 ? 4.258 -8.445 -10.039 1 96.62 32 SER B N 1
ATOM 761 C CA . SER B 1 32 ? 5.414 -7.934 -9.32 1 96.62 32 SER B CA 1
ATOM 762 C C . SER B 1 32 ? 5.004 -7.285 -8 1 96.62 32 SER B C 1
ATOM 764 O O . SER B 1 32 ? 3.879 -6.797 -7.867 1 96.62 32 SER B O 1
ATOM 766 N N . LEU B 1 33 ? 5.871 -7.371 -6.98 1 97.81 33 LEU B N 1
ATOM 767 C CA . LEU B 1 33 ? 5.652 -6.719 -5.695 1 97.81 33 LEU B CA 1
ATOM 768 C C . LEU B 1 33 ? 5.285 -5.25 -5.887 1 97.81 33 LEU B C 1
ATOM 770 O O . LEU B 1 33 ? 4.34 -4.758 -5.262 1 97.81 33 LEU B O 1
ATOM 774 N N . SER B 1 34 ? 5.938 -4.551 -6.844 1 97.88 34 SER B N 1
ATOM 775 C CA . SER B 1 34 ? 5.715 -3.133 -7.117 1 97.88 34 SER B CA 1
ATOM 776 C C . SER B 1 34 ? 4.301 -2.889 -7.633 1 97.88 34 SER B C 1
ATOM 778 O O . SER B 1 34 ? 3.654 -1.91 -7.25 1 97.88 34 SER B O 1
ATOM 780 N N . SER B 1 35 ? 3.889 -3.748 -8.484 1 97.31 35 SER B N 1
ATOM 781 C CA . SER B 1 35 ? 2.551 -3.59 -9.047 1 97.31 35 SER B CA 1
ATOM 782 C C . SER B 1 35 ? 1.478 -3.74 -7.977 1 97.31 35 SER B C 1
ATOM 784 O O . SER B 1 35 ? 0.474 -3.023 -7.992 1 97.31 35 SER B O 1
ATOM 786 N N . ILE B 1 36 ? 1.653 -4.645 -7.02 1 97.94 36 ILE B N 1
ATOM 787 C CA . ILE B 1 36 ? 0.698 -4.883 -5.945 1 97.94 36 ILE B CA 1
ATOM 788 C C . ILE B 1 36 ? 0.663 -3.676 -5.008 1 97.94 36 ILE B C 1
ATOM 790 O O . ILE B 1 36 ? -0.412 -3.162 -4.688 1 97.94 36 ILE B O 1
ATOM 794 N N . VAL B 1 37 ? 1.808 -3.17 -4.629 1 98.56 37 VAL B N 1
ATOM 795 C CA . VAL B 1 37 ? 1.901 -2.029 -3.725 1 98.56 37 VAL B CA 1
ATOM 796 C C . VAL B 1 37 ? 1.323 -0.786 -4.398 1 98.56 37 VAL B C 1
ATOM 798 O O . VAL B 1 37 ? 0.578 -0.026 -3.775 1 98.56 37 VAL B O 1
ATOM 801 N N . GLU B 1 38 ? 1.65 -0.656 -5.676 1 98.5 38 GLU B N 1
ATOM 802 C CA . GLU B 1 38 ? 1.104 0.472 -6.426 1 98.5 38 GLU B CA 1
ATOM 803 C C . GLU B 1 38 ? -0.421 0.441 -6.438 1 98.5 38 GLU B C 1
ATOM 805 O O . GLU B 1 38 ? -1.069 1.464 -6.207 1 98.5 38 GLU B O 1
ATOM 810 N N . THR B 1 39 ? -0.943 -0.699 -6.668 1 97.88 39 THR B N 1
ATOM 811 C CA . THR B 1 39 ? -2.393 -0.857 -6.703 1 97.88 39 THR B CA 1
ATOM 812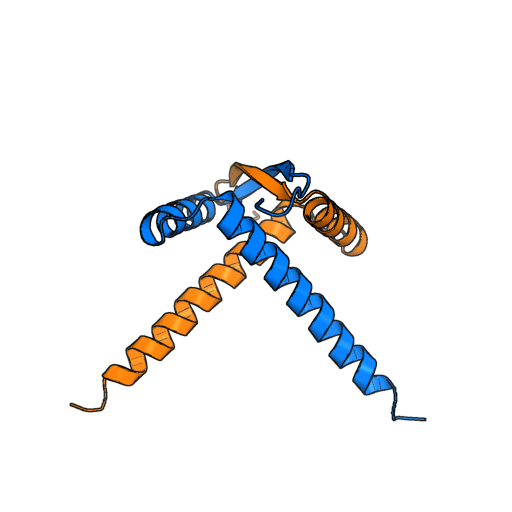 C C . THR B 1 39 ? -3.006 -0.556 -5.34 1 97.88 39 THR B C 1
ATOM 814 O O . THR B 1 39 ? -3.986 0.184 -5.246 1 97.88 39 THR B O 1
ATOM 817 N N . ALA B 1 40 ? -2.41 -1.107 -4.316 1 98.56 40 ALA B N 1
ATOM 818 C CA . ALA B 1 40 ? -2.916 -0.9 -2.963 1 98.56 40 ALA B CA 1
ATOM 819 C C . ALA B 1 40 ? -2.918 0.583 -2.6 1 98.56 40 ALA B C 1
ATOM 821 O O . ALA B 1 40 ? -3.908 1.099 -2.078 1 98.56 40 ALA B O 1
ATOM 822 N N . LEU B 1 41 ? -1.812 1.312 -2.883 1 98.69 41 LEU B N 1
ATOM 823 C CA . LEU B 1 41 ? -1.693 2.725 -2.541 1 98.69 41 LEU B CA 1
ATOM 824 C C . LEU B 1 41 ? -2.637 3.57 -3.391 1 98.69 41 LEU B C 1
ATOM 826 O O . LEU B 1 41 ? -3.264 4.504 -2.885 1 98.69 41 LEU B O 1
ATOM 830 N N . THR B 1 42 ? -2.805 3.262 -4.656 1 98.19 42 THR B N 1
ATOM 831 C CA . THR B 1 42 ? -3.707 3.986 -5.543 1 98.19 42 THR B CA 1
ATOM 832 C C . THR B 1 42 ? -5.152 3.85 -5.074 1 98.19 42 THR B C 1
ATOM 834 O O . THR B 1 42 ? -5.891 4.836 -5.02 1 98.19 42 THR B O 1
ATOM 837 N N . GLU B 1 43 ? -5.527 2.664 -4.73 1 97.44 43 GLU B N 1
ATOM 838 C CA . GLU B 1 43 ? -6.883 2.438 -4.238 1 97.44 43 GLU B CA 1
ATOM 839 C C . GLU B 1 43 ? -7.109 3.148 -2.906 1 97.44 43 GLU B C 1
ATOM 841 O O . GLU B 1 43 ? -8.195 3.686 -2.662 1 97.44 43 GLU B O 1
ATOM 846 N N . TYR B 1 44 ? -6.109 3.076 -2.066 1 97.5 44 TYR B N 1
ATOM 847 C CA . TYR B 1 44 ? -6.168 3.785 -0.792 1 97.5 44 TYR B CA 1
ATOM 848 C C . TYR B 1 44 ? -6.453 5.266 -1.004 1 97.5 44 TYR B C 1
ATOM 850 O O . TYR B 1 44 ? -7.371 5.824 -0.395 1 97.5 44 TYR B O 1
ATOM 858 N N . PHE B 1 45 ? -5.6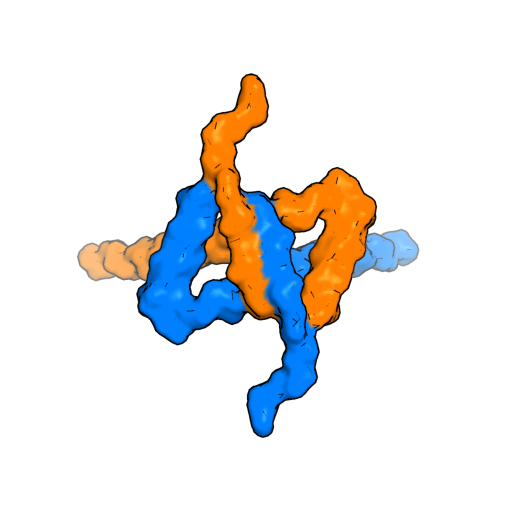99 5.941 -1.899 1 97.06 45 PHE B N 1
ATOM 859 C CA . PHE B 1 45 ? -5.863 7.371 -2.133 1 97.06 45 PHE B CA 1
ATOM 860 C C . PHE B 1 45 ? -7.176 7.652 -2.854 1 97.06 45 PHE B C 1
ATOM 862 O O . PHE B 1 45 ? -7.805 8.688 -2.621 1 97.06 45 PHE B O 1
ATOM 869 N N . ARG B 1 46 ? -7.656 6.781 -3.697 1 95.75 46 ARG B N 1
ATOM 870 C CA . ARG B 1 46 ? -8.953 6.941 -4.352 1 95.75 46 ARG B CA 1
ATOM 871 C C . ARG B 1 46 ? -10.086 6.961 -3.332 1 95.75 46 ARG B C 1
ATOM 873 O O . ARG B 1 46 ? -11.016 7.758 -3.445 1 95.75 46 ARG B O 1
ATOM 880 N N . ARG B 1 47 ? -9.93 6.164 -2.404 1 94.62 47 ARG B N 1
ATOM 881 C CA . ARG B 1 47 ? -10.953 6.102 -1.363 1 94.62 47 ARG B CA 1
ATOM 882 C C . ARG B 1 47 ? -10.953 7.375 -0.521 1 94.62 47 ARG B C 1
ATOM 884 O O . ARG B 1 47 ? -12.016 7.859 -0.118 1 94.62 47 ARG B O 1
ATOM 891 N N . LEU B 1 48 ? -9.758 7.891 -0.271 1 93.19 48 LEU B N 1
ATOM 892 C CA . LEU B 1 48 ? -9.648 9.133 0.493 1 93.19 48 LEU B CA 1
ATOM 893 C C . LEU B 1 48 ? -10.289 10.289 -0.262 1 93.19 48 LEU B C 1
ATOM 895 O O . LEU B 1 48 ? -10.961 11.133 0.339 1 93.19 48 LEU B O 1
ATOM 899 N N . THR B 1 49 ? -10.094 10.258 -1.638 1 92.25 49 THR B N 1
ATOM 900 C CA . THR B 1 49 ? -10.609 11.328 -2.48 1 92.25 49 THR B CA 1
ATOM 901 C C . THR B 1 49 ? -12.125 11.227 -2.607 1 92.25 49 THR B C 1
ATOM 903 O O . THR B 1 49 ? -12.82 12.25 -2.65 1 92.25 49 THR B O 1
ATOM 906 N N . ASP B 1 50 ? -12.617 10.016 -2.678 1 90.12 50 ASP B N 1
ATOM 907 C CA . ASP B 1 50 ? -14.055 9.789 -2.771 1 90.12 50 ASP B CA 1
ATOM 908 C C . ASP B 1 50 ? -14.758 10.164 -1.47 1 90.12 50 ASP B C 1
ATOM 910 O O . ASP B 1 50 ? -15.859 10.711 -1.49 1 90.12 50 ASP B O 1
ATOM 914 N N . ALA B 1 51 ? -14.086 9.805 -0.438 1 85.62 51 ALA B N 1
ATOM 915 C CA . ALA B 1 51 ? -14.648 10.125 0.872 1 85.62 51 ALA B CA 1
ATOM 916 C C . ALA B 1 51 ? -14.719 11.633 1.085 1 85.62 51 ALA B C 1
ATOM 918 O O . ALA B 1 51 ? -15.656 12.141 1.708 1 85.62 51 ALA B O 1
ATOM 919 N N . ASN B 1 52 ? -13.734 12.227 0.5 1 78.5 52 ASN B N 1
ATOM 920 C CA . ASN B 1 52 ? -13.703 13.68 0.63 1 78.5 52 ASN B CA 1
ATOM 921 C C . ASN B 1 52 ? -14.734 14.352 -0.279 1 78.5 52 ASN B C 1
ATOM 923 O O . ASN B 1 52 ? -15.242 15.43 0.038 1 78.5 52 ASN B O 1
ATOM 927 N N . ALA B 1 53 ? -14.914 13.719 -1.4 1 79.19 53 ALA B N 1
ATOM 928 C CA . ALA B 1 53 ? -15.898 14.242 -2.344 1 79.19 53 ALA B CA 1
ATOM 929 C C . ALA B 1 53 ? -17.312 14.148 -1.772 1 79.19 53 ALA B C 1
ATOM 931 O O . ALA B 1 53 ? -18.141 15.039 -1.983 1 79.19 53 ALA B O 1
ATOM 932 N N . ASP B 1 54 ? -17.531 13.023 -1.141 1 71.69 54 ASP B N 1
ATOM 933 C CA . ASP B 1 54 ? -18.859 12.828 -0.534 1 71.69 54 ASP B CA 1
ATOM 934 C C . ASP B 1 54 ? -19.078 13.805 0.623 1 71.69 54 ASP B C 1
ATOM 936 O O . ASP B 1 54 ? -20.188 14.258 0.849 1 71.69 54 ASP B O 1
ATOM 940 N N . ALA B 1 55 ? -18.016 14.008 1.157 1 68.5 55 ALA B N 1
ATOM 941 C CA . ALA B 1 55 ? -18.094 1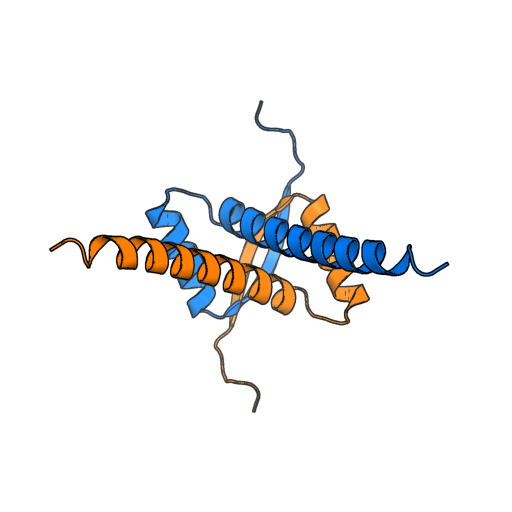4.922 2.293 1 68.5 55 ALA B CA 1
ATOM 942 C C . ALA B 1 55 ? -18.328 16.359 1.824 1 68.5 55 ALA B C 1
ATOM 944 O O . ALA B 1 55 ? -19 17.141 2.504 1 68.5 55 ALA B O 1
ATOM 945 N N . ASP B 1 56 ? -17.625 16.641 0.771 1 61.59 56 ASP B N 1
ATOM 946 C CA . ASP B 1 56 ? -17.781 17.984 0.24 1 61.59 56 ASP B CA 1
ATOM 947 C C . ASP B 1 56 ? -19.156 18.188 -0.391 1 61.59 56 ASP B C 1
ATOM 949 O O . ASP B 1 56 ? -19.688 19.297 -0.402 1 61.59 56 ASP B O 1
ATOM 953 N N . ALA B 1 57 ? -19.703 17.219 -1.069 1 61.31 57 ALA B N 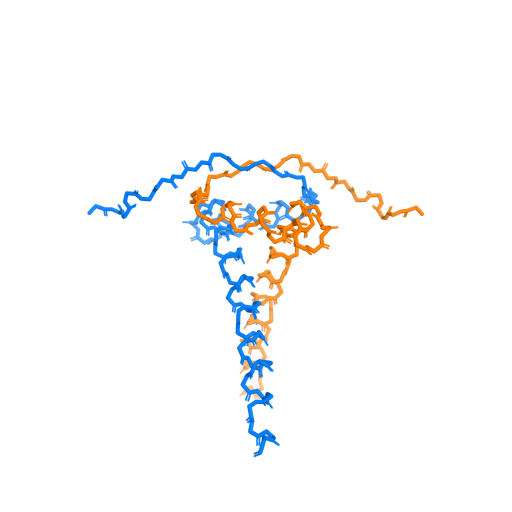1
ATOM 954 C CA . ALA B 1 57 ? -21 17.328 -1.737 1 61.31 57 ALA B CA 1
ATOM 955 C C . ALA B 1 57 ? -22.109 17.594 -0.731 1 61.31 57 ALA B C 1
ATOM 957 O O . ALA B 1 57 ? -23.203 18.016 -1.108 1 61.31 57 ALA B O 1
ATOM 958 N N . GLY B 1 58 ? -21.953 17.125 0.354 1 56 58 GLY B N 1
ATOM 959 C CA . GLY B 1 58 ? -23.031 17.328 1.312 1 56 58 GLY B CA 1
ATOM 960 C C . GLY B 1 58 ? -23.203 18.766 1.731 1 56 58 GLY B C 1
ATOM 961 O O . GLY B 1 58 ? -24.141 19.109 2.443 1 56 58 GLY B O 1
ATOM 962 N N . GLU B 1 59 ? -22.125 19.5 1.749 1 54.69 59 GLU B N 1
ATOM 963 C CA . GLU B 1 59 ? -22.281 20.859 2.254 1 54.69 59 GLU B CA 1
ATOM 964 C C . GLU B 1 59 ? -22.953 21.75 1.216 1 54.69 59 GLU B C 1
ATOM 966 O O . GLU B 1 59 ? -23.203 22.938 1.471 1 54.69 59 GLU B O 1
ATOM 971 N N . GLY B 1 60 ? -23.031 21.438 0.059 1 48.38 60 GLY B N 1
ATOM 972 C CA . GLY B 1 60 ? -23.516 22.391 -0.917 1 48.38 60 GLY B CA 1
ATOM 973 C C . GLY B 1 60 ? -24.953 22.828 -0.675 1 48.38 60 GLY B C 1
ATOM 974 O O . GLY B 1 60 ? -25.359 23.906 -1.08 1 48.38 60 GLY B O 1
ATOM 975 N N . ASP B 1 61 ? -25.844 21.828 -0.793 1 49.59 61 ASP B N 1
ATOM 976 C CA . ASP B 1 61 ? -27.188 22.25 -1.206 1 49.59 61 ASP B CA 1
ATOM 977 C C . ASP B 1 61 ? -27.906 22.953 -0.065 1 49.59 61 ASP B C 1
ATOM 979 O O . ASP B 1 61 ? -29.078 23.359 -0.212 1 49.59 61 ASP B O 1
ATOM 983 N N . ALA B 1 62 ? -27.344 23 1.17 1 52.62 62 ALA B N 1
ATOM 984 C CA . ALA B 1 62 ? -28.344 23.594 2.047 1 52.62 62 ALA B CA 1
ATOM 985 C C . ALA B 1 62 ? -28.328 25.125 1.936 1 52.62 62 ALA B C 1
ATOM 987 O O . ALA B 1 62 ? -29 25.812 2.709 1 52.62 62 ALA B O 1
ATOM 988 N N . ARG B 1 63 ? -27.469 25.719 0.957 1 32.94 63 ARG B N 1
ATOM 989 C CA . ARG B 1 63 ? -27.734 27.156 0.899 1 32.94 63 ARG B CA 1
ATOM 990 C C . ARG B 1 63 ? -29.062 27.438 0.228 1 32.94 63 ARG B C 1
ATOM 992 O O . ARG B 1 63 ? -29.453 26.75 -0.715 1 32.94 63 ARG B O 1
#

pLDDT: mean 86.68, std 18.12, range [32.94, 98.69]

Radius of gyration: 17.57 Å; Cα contacts (8 Å, |Δi|>4): 98; chains: 2; bounding box: 41×55×50 Å

Solvent-accessible surface area (backbone atoms only — not comparable to full-atom values): 7211 Å² total; per-residue (Å²): 123,82,80,87,66,59,62,38,85,46,78,37,55,35,45,49,69,57,56,48,50,50,53,50,50,18,61,78,67,73,45,54,66,32,59,52,52,47,50,22,48,50,53,44,52,50,49,55,53,49,54,46,47,55,56,54,60,62,61,59,70,78,115,124,82,80,85,65,58,63,39,84,46,78,37,54,39,46,50,68,56,56,48,50,48,52,51,50,18,64,76,67,73,46,53,66,33,59,53,51,47,49,22,47,52,52,44,52,49,49,54,51,50,54,47,46,56,56,54,60,63,65,56,71,82,110

Sequence (126 aa):
MPADRQVKQFNVYLPTDLIREVKHHAVDTERSLSSIVETALTEYFRRLTDANADADAGEGDARMPADRQVKQFNVYLPTDLIREVKHHAVDTERSLSSIVETALTEYFRRLTDANADADAGEGDAR

InterPro domains:
  IPR010985 Ribbon-helix-helix [SSF47598] (5-47)
  IPR013321 Arc-type ribbon-helix-helix [G3DSA:1.10.1220.10] (2-48)

Nearest PDB structures (foldseek):
  2kil-assembly1_A  TM=5.025E-01  e=1.689E+00  Shewanella oneidensis

Organism: Streptomyces mobaraensis (NCBI:txid35621)

Secondary structure (DSSP, 8-state):
------EEEEEEEEEHHHHHHHHHHHHHHT--HHHHHHHHHHHHHHHHHHHHHHHHHTSGGG-/------EEEEEEEEEHHHHHHHHHHHHHHT--HHHHHHHHHHHHHHHHHHHHHHHHHTSSTT-